Protein AF-A0A8S3GRB2-F1 (afdb_monomer)

Foldseek 3Di:
DDPVVVVVVVVVVVVVVVVVVVVVVVVVVVVVVVVVVVVVVVVVVVLVVVLVVLLVVLLVVVVVLCVVQVLECQNDPVSLVVNQVSLLVSQVSHDQVSNVVVVVSCVVSVQQDDPPPDHHRDPVVRDHDPHDPPPD

Solvent-accessible surface area (backbone atoms only — not comparable to full-atom values): 7772 Å² total; per-residue (Å²): 135,56,78,63,58,59,50,51,56,52,47,51,56,49,51,50,54,51,51,56,50,49,53,54,50,52,49,49,54,50,52,51,51,51,52,52,53,51,53,52,51,51,52,51,53,52,52,52,50,51,42,52,52,50,50,54,51,49,52,52,55,50,50,53,47,21,67,77,39,82,62,32,54,49,80,39,75,66,51,31,50,53,51,42,53,51,51,55,53,50,50,74,72,40,56,36,74,61,41,50,53,52,54,50,51,39,43,76,59,53,36,58,42,68,85,86,81,52,73,44,61,78,57,85,88,54,80,85,63,82,74,76,76,89,88,116

Mean predicted aligned error: 8.42 Å

Secondary structure (DSSP, 8-state):
--HHHHHHHHHHHHHHHHHHHHHHHHHHHHHHHHHHHHHHHHHHHHHHHHHHHHHHHHHHHHHHHHHHTTT-TTSSHHHHHHHHHHHHHHHTTS-HHHHHHHHHHHHHTTTT--TTTS-----TT----S---TT-

Structure (mmCIF, N/CA/C/O backbone):
data_AF-A0A8S3GRB2-F1
#
_entry.id   AF-A0A8S3GRB2-F1
#
loop_
_atom_site.group_PDB
_atom_site.id
_atom_site.type_symbol
_atom_site.label_atom_id
_atom_site.label_alt_id
_atom_site.label_comp_id
_atom_site.label_asym_id
_atom_site.label_entity_id
_atom_site.label_seq_id
_atom_site.pdbx_PDB_ins_code
_atom_site.Cartn_x
_atom_site.Cartn_y
_atom_site.Cartn_z
_atom_site.occupancy
_atom_site.B_iso_or_equiv
_atom_site.auth_seq_id
_atom_site.auth_comp_id
_atom_site.auth_asym_id
_atom_site.auth_atom_id
_atom_site.pdbx_PDB_model_num
ATOM 1 N N . MET A 1 1 ? -27.401 -12.863 69.757 1.00 61.06 1 MET A N 1
ATOM 2 C CA . MET A 1 1 ? -27.635 -12.413 68.371 1.00 61.06 1 MET A CA 1
ATOM 3 C C . MET A 1 1 ? -29.130 -12.224 68.183 1.00 61.06 1 MET A C 1
ATOM 5 O O . MET A 1 1 ? -29.868 -13.203 68.280 1.00 61.06 1 MET A O 1
ATOM 9 N N . THR A 1 2 ? -29.587 -10.983 68.033 1.00 85.62 2 THR A N 1
ATOM 10 C CA . THR A 1 2 ? -31.008 -10.664 67.818 1.00 85.62 2 THR A CA 1
ATOM 11 C C . THR A 1 2 ? -31.407 -10.933 66.363 1.00 85.62 2 THR A C 1
ATOM 13 O O . THR A 1 2 ? -30.565 -11.007 65.469 1.00 85.62 2 THR A O 1
ATOM 16 N N . ARG A 1 3 ? -32.708 -11.130 66.110 1.00 84.75 3 ARG A N 1
ATOM 17 C CA . ARG A 1 3 ? -33.244 -11.376 64.757 1.00 84.75 3 ARG A CA 1
ATOM 18 C C . ARG A 1 3 ? -32.931 -10.225 63.791 1.00 84.75 3 ARG A C 1
ATOM 20 O O . ARG A 1 3 ? -32.752 -10.486 62.608 1.00 84.75 3 ARG A O 1
ATOM 27 N N . GLU A 1 4 ? -32.841 -9.001 64.306 1.00 85.94 4 GLU A N 1
ATOM 28 C CA . GLU A 1 4 ? -32.447 -7.800 63.560 1.00 85.94 4 GLU A CA 1
ATOM 29 C C . GLU A 1 4 ? -30.993 -7.855 63.086 1.00 85.94 4 GLU A C 1
ATOM 31 O O . GLU A 1 4 ? -30.768 -7.728 61.889 1.00 85.94 4 GLU A O 1
ATOM 36 N N . GLN A 1 5 ? -30.035 -8.173 63.967 1.00 85.44 5 GLN A N 1
ATOM 37 C CA . GLN A 1 5 ? -28.614 -8.295 63.596 1.00 85.44 5 GLN A CA 1
ATOM 38 C C . GLN A 1 5 ? -28.403 -9.290 62.447 1.00 85.44 5 GLN A C 1
ATOM 40 O O . GLN A 1 5 ? -27.711 -9.007 61.480 1.00 85.44 5 GLN A O 1
ATOM 45 N N . ARG A 1 6 ? -29.089 -10.439 62.489 1.00 86.12 6 ARG A N 1
ATOM 46 C CA . ARG A 1 6 ? -28.988 -11.448 61.422 1.00 86.12 6 ARG A CA 1
ATOM 47 C C . ARG A 1 6 ? -29.554 -10.963 60.080 1.00 86.12 6 ARG A C 1
ATOM 49 O O . ARG A 1 6 ? -29.124 -11.448 59.039 1.00 86.12 6 ARG A O 1
ATOM 56 N N . LEU A 1 7 ? -30.559 -10.085 60.089 1.00 88.56 7 LEU A N 1
ATOM 57 C CA . LEU A 1 7 ? -31.132 -9.511 58.864 1.00 88.56 7 LEU A CA 1
ATOM 58 C C . LEU A 1 7 ? -30.217 -8.437 58.271 1.00 88.56 7 LEU A C 1
ATOM 60 O O . LEU A 1 7 ? -30.106 -8.347 57.050 1.00 88.56 7 LEU A O 1
ATOM 64 N N . GLU A 1 8 ? -29.562 -7.666 59.132 1.00 90.62 8 GLU A N 1
ATOM 65 C CA . GLU A 1 8 ? -28.575 -6.655 58.761 1.00 90.62 8 GLU A CA 1
ATOM 66 C C . GLU A 1 8 ? -27.356 -7.306 58.088 1.00 90.62 8 GLU A C 1
ATOM 68 O O . GLU A 1 8 ? -27.092 -7.019 56.920 1.00 90.62 8 GLU A O 1
ATOM 73 N N . ASP A 1 9 ? -26.759 -8.323 58.722 1.00 90.94 9 ASP A N 1
ATOM 74 C CA . ASP A 1 9 ? -25.643 -9.107 58.164 1.00 90.94 9 ASP A CA 1
ATOM 75 C C . ASP A 1 9 ? -25.979 -9.721 56.786 1.00 90.94 9 ASP A C 1
ATOM 77 O O . ASP A 1 9 ? -25.146 -9.801 55.874 1.00 90.94 9 ASP A O 1
ATOM 81 N N . LEU A 1 10 ? -27.226 -10.183 56.610 1.00 91.25 10 LEU A N 1
ATOM 82 C CA . LEU A 1 10 ? -27.700 -10.778 55.356 1.00 91.25 10 LEU A CA 1
ATOM 83 C C . LEU A 1 10 ? -27.845 -9.738 54.241 1.00 91.25 10 LEU A C 1
ATOM 85 O O . LEU A 1 10 ? -27.561 -10.047 53.078 1.00 91.25 10 LEU A O 1
ATOM 89 N N . ASN A 1 11 ? -28.300 -8.531 54.582 1.00 93.50 11 ASN A N 1
ATOM 90 C CA . ASN A 1 11 ? -28.425 -7.425 53.641 1.00 93.50 11 ASN A CA 1
ATOM 91 C C . ASN A 1 11 ? -27.051 -6.896 53.230 1.00 93.50 11 ASN A C 1
ATOM 93 O O . ASN A 1 11 ? -26.825 -6.725 52.032 1.00 93.50 11 ASN A O 1
ATOM 97 N N . GLU A 1 12 ? -26.123 -6.740 54.173 1.00 92.31 12 GLU A N 1
ATOM 98 C CA . GLU A 1 12 ? -24.732 -6.368 53.887 1.00 92.31 12 GLU A CA 1
ATOM 99 C C . GLU A 1 12 ? -24.061 -7.399 52.974 1.00 92.31 12 GLU A C 1
ATOM 101 O O . GLU A 1 12 ? -23.543 -7.056 51.913 1.00 92.31 12 GLU A O 1
ATOM 106 N N . SER A 1 13 ? -24.189 -8.691 53.291 1.00 92.62 13 SER A N 1
ATOM 107 C CA . SER A 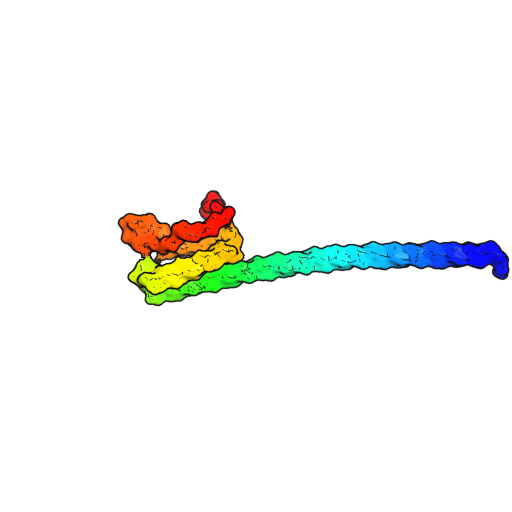1 13 ? -23.657 -9.777 52.452 1.00 92.62 13 SER A CA 1
ATOM 108 C C . SER A 1 13 ? -24.277 -9.817 51.050 1.00 92.62 13 SER A C 1
ATOM 110 O O . SER A 1 13 ? -23.675 -10.309 50.090 1.00 92.62 13 SER A O 1
ATOM 112 N N . ARG A 1 14 ? -25.534 -9.386 50.9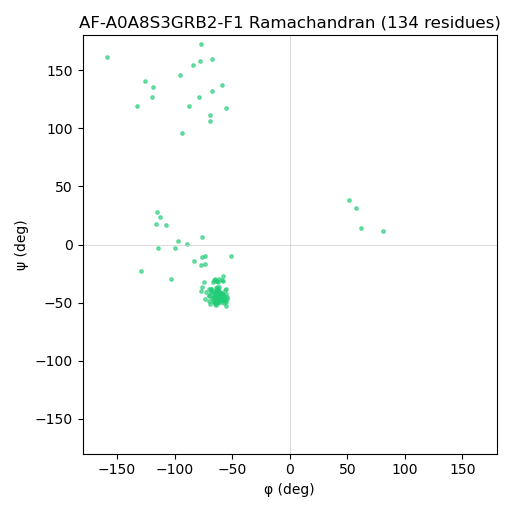01 1.00 92.12 14 ARG A N 1
ATOM 113 C CA . ARG A 1 14 ? -26.199 -9.300 49.595 1.00 92.12 14 ARG A CA 1
ATOM 114 C C . ARG A 1 14 ? -25.721 -8.080 48.816 1.00 92.12 14 ARG A C 1
ATOM 116 O O . ARG A 1 14 ? -25.512 -8.206 47.613 1.00 92.12 14 ARG A O 1
ATOM 123 N N . HIS A 1 15 ? -25.540 -6.951 49.492 1.00 93.75 15 HIS A N 1
ATOM 124 C CA . HIS A 1 15 ? -24.999 -5.736 48.903 1.00 93.75 15 HIS A CA 1
ATOM 125 C C . HIS A 1 15 ? -23.573 -5.969 48.401 1.00 93.75 15 HIS A C 1
ATOM 127 O O . HIS A 1 15 ? -23.304 -5.734 47.229 1.00 93.75 15 HIS A O 1
ATOM 133 N N . GLN A 1 16 ? -22.706 -6.550 49.235 1.00 93.31 16 GLN A N 1
ATOM 134 C CA . GLN A 1 16 ? -21.321 -6.847 48.869 1.00 93.31 16 GLN A CA 1
ATOM 135 C C . GLN A 1 16 ? -21.238 -7.720 47.612 1.00 93.31 16 GLN A C 1
ATOM 137 O O . GLN A 1 16 ? -20.573 -7.363 46.651 1.00 93.31 16 GLN A O 1
ATOM 142 N N . ARG A 1 17 ? -22.013 -8.811 47.548 1.00 91.75 17 ARG A N 1
ATOM 143 C CA . ARG A 1 17 ? -22.036 -9.691 46.365 1.00 91.75 17 ARG A CA 1
ATOM 144 C C . ARG A 1 17 ? -22.515 -8.997 45.091 1.00 91.75 17 ARG A C 1
ATOM 146 O O . ARG A 1 17 ? -22.120 -9.401 44.000 1.00 91.75 17 ARG A O 1
ATOM 153 N N . LEU A 1 18 ? -23.420 -8.025 45.206 1.00 94.81 18 LEU A N 1
ATOM 154 C CA . LEU A 1 18 ? -23.895 -7.260 44.054 1.00 94.81 18 LEU A CA 1
ATOM 155 C C . LEU A 1 18 ? -22.826 -6.289 43.559 1.00 94.81 18 LEU A C 1
ATOM 157 O O . LEU A 1 18 ? -22.655 -6.178 42.347 1.00 94.81 18 LEU A O 1
ATOM 161 N N . GLU A 1 19 ? -22.111 -5.636 44.471 1.00 93.69 19 GLU A N 1
ATOM 162 C CA . GLU A 1 19 ? -20.990 -4.755 44.140 1.00 93.69 19 GLU A CA 1
ATOM 163 C C . GLU A 1 19 ? -19.839 -5.552 43.515 1.00 93.69 19 GLU A C 1
ATOM 165 O O . GLU A 1 19 ? -19.466 -5.262 42.383 1.00 93.69 19 GLU A O 1
ATOM 170 N N . ASP A 1 20 ? -19.409 -6.660 44.128 1.00 94.88 20 ASP A N 1
ATOM 171 C CA . ASP A 1 20 ? -18.370 -7.540 43.568 1.00 94.88 20 ASP A CA 1
ATOM 172 C C . ASP A 1 20 ? -18.749 -8.045 42.159 1.00 94.88 20 ASP A C 1
ATOM 174 O O . ASP A 1 20 ? -17.920 -8.150 41.249 1.00 94.88 20 ASP A O 1
ATOM 178 N N . PHE A 1 21 ? -20.033 -8.365 41.945 1.00 94.81 21 PHE A N 1
ATOM 179 C CA . PHE A 1 21 ? -20.532 -8.784 40.635 1.00 94.81 21 PHE A CA 1
ATOM 180 C C . PHE A 1 21 ? -20.511 -7.642 39.613 1.00 94.81 21 PHE A C 1
ATOM 182 O O . PHE A 1 21 ? -20.186 -7.880 38.445 1.00 94.81 21 PHE A O 1
ATOM 189 N N . ARG A 1 22 ? -20.869 -6.419 40.024 1.00 94.94 22 ARG A N 1
ATOM 190 C CA . ARG A 1 22 ? -20.812 -5.220 39.175 1.00 94.94 22 ARG A CA 1
ATOM 191 C C . ARG A 1 22 ? -19.375 -4.895 38.799 1.00 94.94 22 ARG A C 1
ATOM 193 O O . ARG A 1 22 ? -19.091 -4.822 37.608 1.00 94.94 22 ARG A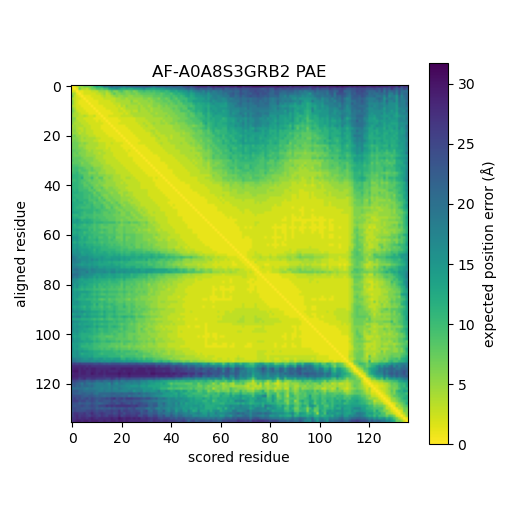 O 1
ATOM 200 N N . GLU A 1 23 ? -18.477 -4.826 39.774 1.00 94.62 23 GLU A N 1
ATOM 201 C CA . GLU A 1 23 ? -17.051 -4.573 39.560 1.00 94.62 23 GLU A CA 1
ATOM 202 C C . GLU A 1 23 ? -16.437 -5.624 38.629 1.00 94.62 23 GLU A C 1
ATOM 204 O O . GLU A 1 23 ? -15.807 -5.280 37.630 1.00 94.62 23 GLU A O 1
ATOM 209 N N . SER A 1 24 ? -16.708 -6.916 38.861 1.00 95.44 24 SER A N 1
ATOM 210 C CA . SER A 1 24 ? -16.217 -7.984 37.980 1.00 95.44 24 SER A CA 1
ATOM 211 C C . SER A 1 24 ? -16.748 -7.854 36.548 1.00 95.44 24 SER A C 1
ATOM 213 O O . SER A 1 24 ? -16.038 -8.157 35.587 1.00 95.44 24 SER A O 1
ATOM 215 N N . ARG A 1 25 ? -18.001 -7.414 36.373 1.00 95.44 25 ARG A N 1
ATOM 216 C CA . ARG A 1 25 ? -18.595 -7.189 35.045 1.00 95.44 25 ARG A CA 1
ATOM 217 C C . ARG A 1 25 ? -17.971 -5.988 34.348 1.00 95.44 25 ARG A C 1
ATOM 219 O O . ARG A 1 25 ? -17.656 -6.093 33.165 1.00 95.44 25 ARG A O 1
ATOM 226 N N . GLU A 1 26 ? -17.784 -4.883 35.056 1.00 95.12 26 GLU A N 1
ATOM 227 C CA . GLU A 1 26 ? -17.147 -3.676 34.527 1.00 95.12 26 GLU A CA 1
ATOM 228 C C . GLU A 1 26 ? -15.695 -3.940 34.140 1.00 95.12 26 GLU A C 1
ATOM 230 O O . GLU A 1 26 ? -15.271 -3.578 33.039 1.00 95.12 26 GLU A O 1
ATOM 235 N N . GLN A 1 27 ? -14.964 -4.662 34.989 1.00 95.00 27 GLN A N 1
ATOM 236 C CA . GLN A 1 27 ? -13.591 -5.055 34.718 1.00 95.00 27 GLN A CA 1
ATOM 237 C C . GLN A 1 27 ? -13.496 -5.919 33.457 1.00 95.00 27 GLN A C 1
ATOM 239 O O . GLN A 1 27 ? -12.712 -5.601 32.566 1.00 95.00 27 GLN A O 1
ATOM 244 N N . ARG A 1 28 ? -14.348 -6.945 33.312 1.00 94.75 28 ARG A N 1
ATOM 245 C CA . ARG A 1 28 ? -14.375 -7.766 32.087 1.00 94.75 28 ARG A CA 1
ATOM 246 C C . ARG A 1 28 ? -14.684 -6.942 30.844 1.00 94.75 28 ARG A C 1
ATOM 248 O O . ARG A 1 28 ? -14.043 -7.130 29.819 1.00 94.75 28 ARG A O 1
ATOM 255 N N . GLN A 1 29 ? -15.629 -6.006 30.922 1.00 95.62 29 GLN A N 1
ATOM 256 C CA . GLN A 1 29 ? -15.944 -5.138 29.783 1.00 95.62 29 GLN A CA 1
ATOM 257 C C . GLN A 1 29 ? -14.771 -4.232 29.403 1.00 95.62 29 GLN A C 1
ATOM 259 O O . GLN A 1 29 ? -14.559 -3.959 28.219 1.00 95.62 29 GLN A O 1
ATOM 264 N N . LEU A 1 30 ? -14.021 -3.738 30.389 1.00 95.94 30 LEU A N 1
ATOM 265 C CA . LEU A 1 30 ? -12.828 -2.940 30.141 1.00 95.94 30 LEU A CA 1
ATOM 266 C C . LEU A 1 30 ? -11.726 -3.790 29.502 1.00 95.94 30 LEU A C 1
ATOM 268 O O . LEU A 1 30 ? -11.146 -3.370 28.503 1.00 95.94 30 LEU A O 1
ATOM 272 N N . GLU A 1 31 ? -11.483 -4.985 30.038 1.00 95.62 31 GLU A N 1
ATOM 273 C CA . GLU A 1 31 ? -10.518 -5.955 29.510 1.00 95.62 31 GLU A CA 1
ATOM 274 C C . GLU A 1 31 ? -10.858 -6.375 28.073 1.00 95.62 31 GLU A C 1
ATOM 276 O O . GLU A 1 31 ? -9.989 -6.381 27.205 1.00 95.62 31 GLU A O 1
ATOM 281 N N . GLU A 1 32 ? -12.130 -6.637 27.767 1.00 95.88 32 GLU A N 1
ATOM 282 C CA . GLU A 1 32 ? -12.575 -6.950 26.406 1.00 95.88 32 GLU A CA 1
ATOM 283 C C . GLU A 1 32 ? -12.345 -5.773 25.448 1.00 95.88 32 GLU A C 1
ATOM 285 O O . GLU A 1 32 ? -11.855 -5.957 24.331 1.00 95.88 32 GLU A O 1
ATOM 290 N N . LYS A 1 33 ? -12.656 -4.542 25.871 1.00 95.75 33 LYS A N 1
ATOM 291 C CA . LYS A 1 33 ? -12.439 -3.339 25.051 1.00 95.75 33 LYS A CA 1
ATOM 292 C C . LYS A 1 33 ? -10.957 -3.095 24.778 1.00 95.75 33 LYS A C 1
ATOM 294 O O . LYS A 1 33 ? -10.597 -2.773 23.644 1.00 95.75 33 LYS A O 1
ATOM 299 N N . THR A 1 34 ? -10.101 -3.233 25.787 1.00 95.94 34 THR A N 1
ATOM 300 C CA . THR A 1 34 ? -8.654 -3.038 25.627 1.00 95.94 34 THR A CA 1
ATOM 301 C C . THR A 1 34 ? -8.040 -4.141 24.771 1.00 95.94 34 THR A C 1
ATOM 303 O O . THR A 1 34 ? -7.267 -3.830 23.863 1.00 95.94 34 THR A O 1
ATOM 306 N N . ALA A 1 35 ? -8.442 -5.399 24.973 1.00 95.56 35 ALA A N 1
ATOM 307 C CA . ALA A 1 35 ? -8.018 -6.522 24.145 1.00 95.56 35 ALA A CA 1
ATOM 308 C C . ALA A 1 35 ? -8.429 -6.332 22.678 1.00 95.56 35 ALA A C 1
ATOM 310 O O . ALA A 1 35 ? -7.596 -6.469 21.783 1.00 95.56 35 ALA A O 1
ATOM 311 N N . ASN A 1 36 ? -9.679 -5.935 22.416 1.00 96.06 36 ASN A N 1
ATOM 312 C CA . ASN A 1 36 ? -10.162 -5.680 21.058 1.00 96.06 36 ASN A CA 1
ATOM 313 C C . ASN A 1 36 ? -9.391 -4.548 20.375 1.00 96.06 36 ASN A C 1
ATOM 315 O O . ASN A 1 36 ? -8.956 -4.709 19.235 1.00 96.06 36 ASN A O 1
ATOM 319 N N . ARG A 1 37 ? -9.151 -3.437 21.082 1.00 95.12 37 ARG A N 1
ATOM 320 C CA . ARG A 1 37 ? -8.381 -2.307 20.545 1.00 95.12 37 ARG A CA 1
ATOM 321 C C . ARG A 1 37 ? -6.932 -2.690 20.248 1.00 95.12 37 ARG A C 1
ATOM 323 O O . ARG A 1 37 ? -6.395 -2.299 19.216 1.00 95.12 37 ARG A O 1
ATOM 330 N N . SER A 1 38 ? -6.310 -3.466 21.135 1.00 95.25 38 SER A N 1
ATOM 331 C CA . SER A 1 38 ? -4.951 -3.978 20.939 1.00 95.25 38 SER A CA 1
ATOM 332 C C . 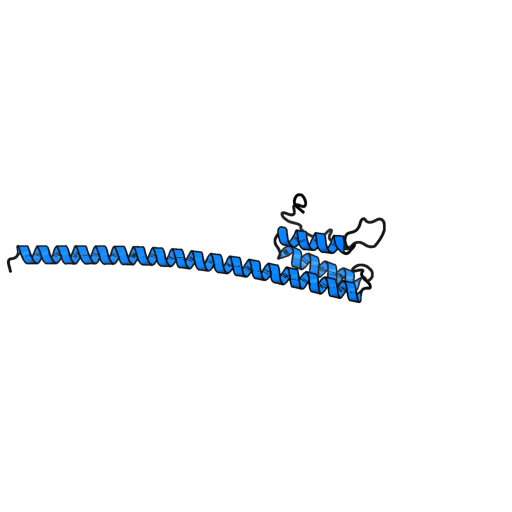SER A 1 38 ? -4.877 -4.902 19.721 1.00 95.25 38 SER A C 1
ATOM 334 O O . SER A 1 38 ? -4.017 -4.725 18.862 1.00 95.25 38 SER A O 1
ATOM 336 N N . ASN A 1 39 ? -5.830 -5.829 19.587 1.00 95.75 39 ASN A N 1
ATOM 337 C CA . ASN A 1 39 ? -5.909 -6.742 18.4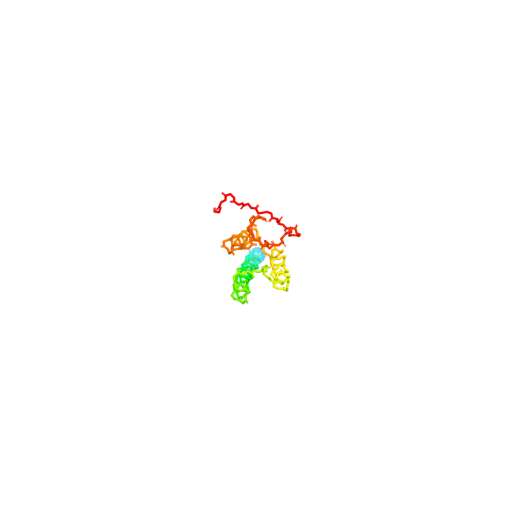48 1.00 95.75 39 ASN A CA 1
ATOM 338 C C . ASN A 1 39 ? -6.107 -5.998 17.122 1.00 95.75 39 ASN A C 1
ATOM 340 O O . ASN A 1 39 ? -5.483 -6.343 16.119 1.00 95.75 39 ASN A O 1
ATOM 344 N N . GLU A 1 40 ? -6.965 -4.977 17.098 1.00 95.69 40 GLU A N 1
ATOM 345 C CA . GLU A 1 40 ? -7.176 -4.147 15.911 1.00 95.69 40 GLU A CA 1
ATOM 346 C C . GLU A 1 40 ? -5.903 -3.383 15.530 1.00 95.69 40 GLU A C 1
ATOM 348 O O . GLU A 1 40 ? -5.474 -3.444 14.377 1.00 95.69 40 GLU A O 1
ATOM 353 N N . PHE A 1 41 ? -5.247 -2.749 16.504 1.00 95.69 41 PHE A N 1
ATOM 354 C CA . PHE A 1 41 ? -3.982 -2.051 16.285 1.00 95.69 41 PHE A CA 1
ATOM 355 C C . PHE A 1 41 ? -2.888 -2.993 15.760 1.00 95.69 41 PHE A C 1
ATOM 357 O O . PHE A 1 41 ? -2.192 -2.668 14.801 1.00 95.69 41 PHE A O 1
ATOM 364 N N . GLN A 1 42 ? -2.766 -4.195 16.330 1.00 95.69 42 GLN A N 1
ATOM 365 C CA . GLN A 1 42 ? -1.810 -5.200 15.860 1.00 95.69 42 GLN A CA 1
ATOM 366 C C . GLN A 1 42 ? -2.093 -5.642 14.421 1.00 95.69 42 GLN A C 1
ATOM 368 O O . GLN A 1 42 ? -1.156 -5.798 13.639 1.00 95.69 42 GLN A O 1
ATOM 373 N N . ARG A 1 43 ? -3.368 -5.812 14.044 1.00 95.44 43 ARG A N 1
ATOM 374 C CA . ARG A 1 43 ? -3.753 -6.137 12.660 1.00 95.44 43 ARG A CA 1
ATOM 375 C C . ARG A 1 43 ? -3.407 -5.010 11.690 1.00 95.44 43 ARG A C 1
ATOM 377 O O . ARG A 1 43 ? -2.911 -5.293 10.600 1.00 95.44 43 ARG A O 1
ATOM 384 N N . GLN A 1 44 ? -3.646 -3.758 12.079 1.00 94.62 44 GLN A N 1
ATOM 385 C CA . GLN A 1 44 ? -3.287 -2.586 11.274 1.00 94.62 44 GLN A CA 1
ATOM 386 C C . GLN A 1 44 ? -1.770 -2.511 11.077 1.00 94.62 44 GLN A C 1
ATOM 388 O O . GLN A 1 44 ? -1.305 -2.489 9.942 1.00 94.62 44 GLN A O 1
ATOM 393 N N . LEU A 1 45 ? -0.998 -2.620 12.161 1.00 96.25 45 LEU A N 1
ATOM 394 C CA . LEU A 1 45 ? 0.464 -2.608 12.109 1.00 96.25 45 LEU A CA 1
ATOM 395 C C . LEU A 1 45 ? 1.033 -3.756 11.262 1.00 96.25 45 LEU A C 1
ATOM 397 O O . LEU A 1 45 ? 1.982 -3.556 10.507 1.00 96.25 45 LEU A O 1
ATOM 401 N N . ALA A 1 46 ? 0.466 -4.961 11.371 1.00 96.31 46 ALA A N 1
ATOM 402 C CA . ALA A 1 46 ? 0.867 -6.096 10.542 1.00 96.31 46 ALA A CA 1
ATOM 403 C C . ALA A 1 46 ? 0.565 -5.852 9.054 1.00 96.31 46 ALA A C 1
ATOM 405 O O . ALA A 1 46 ? 1.388 -6.174 8.200 1.00 96.31 46 ALA A O 1
ATOM 406 N N . THR A 1 47 ? -0.587 -5.250 8.750 1.00 95.06 47 THR A N 1
ATOM 407 C CA . THR A 1 47 ? -0.966 -4.887 7.376 1.00 95.06 47 THR A CA 1
ATOM 408 C C . THR A 1 47 ? -0.024 -3.833 6.799 1.00 95.06 47 THR A C 1
ATOM 410 O O . THR A 1 47 ? 0.410 -3.969 5.656 1.00 95.06 47 THR A O 1
ATOM 413 N N . ASP A 1 48 ? 0.333 -2.813 7.580 1.00 95.44 48 ASP A N 1
ATOM 414 C CA . ASP A 1 48 ? 1.260 -1.769 7.138 1.00 95.44 48 ASP A CA 1
ATOM 415 C C . ASP A 1 48 ? 2.663 -2.322 6.888 1.00 95.44 48 ASP A C 1
ATOM 417 O O . ASP A 1 48 ? 3.226 -2.084 5.821 1.00 95.44 48 ASP A O 1
ATOM 421 N N . ARG A 1 49 ? 3.186 -3.144 7.807 1.00 96.12 49 ARG A N 1
ATOM 422 C CA . ARG A 1 49 ? 4.482 -3.820 7.622 1.00 96.12 49 ARG A CA 1
ATOM 423 C C . ARG A 1 49 ? 4.503 -4.684 6.369 1.00 96.12 49 ARG A C 1
ATOM 425 O O . ARG A 1 49 ? 5.449 -4.606 5.596 1.00 96.12 49 ARG A O 1
ATOM 432 N N . TYR A 1 50 ? 3.442 -5.456 6.137 1.00 96.25 50 TYR A N 1
ATOM 433 C CA . TYR A 1 50 ? 3.320 -6.269 4.930 1.00 96.25 50 TYR A CA 1
ATOM 434 C C . TYR A 1 50 ? 3.386 -5.417 3.653 1.00 96.25 50 TYR A C 1
ATOM 436 O O . TYR A 1 50 ? 4.049 -5.791 2.686 1.00 96.25 50 TYR A O 1
ATOM 444 N N . ARG A 1 51 ? 2.729 -4.252 3.640 1.00 95.94 51 ARG A N 1
ATOM 445 C CA . ARG A 1 51 ? 2.763 -3.334 2.493 1.00 95.94 51 ARG A CA 1
ATOM 446 C C . ARG A 1 51 ? 4.139 -2.698 2.294 1.00 95.94 51 ARG A C 1
ATOM 448 O O . ARG A 1 51 ? 4.565 -2.561 1.150 1.00 95.94 51 ARG A O 1
ATOM 455 N N . ASP A 1 52 ? 4.837 -2.344 3.371 1.00 96.56 52 ASP A N 1
ATOM 456 C CA . ASP A 1 52 ? 6.217 -1.844 3.295 1.00 96.56 52 ASP A CA 1
ATOM 457 C C . ASP A 1 52 ? 7.172 -2.903 2.742 1.00 96.56 52 ASP A C 1
ATOM 459 O O . ASP A 1 52 ? 7.952 -2.627 1.829 1.00 96.56 52 ASP A O 1
ATOM 463 N N . GLU A 1 53 ? 7.071 -4.137 3.232 1.00 97.38 53 GLU A N 1
ATOM 464 C CA . GLU A 1 53 ? 7.857 -5.264 2.730 1.00 97.38 53 GLU A CA 1
ATOM 465 C C . GLU A 1 53 ? 7.575 -5.531 1.247 1.00 97.38 53 GLU A C 1
ATOM 467 O O . GLU A 1 53 ? 8.507 -5.732 0.465 1.00 97.38 53 GLU A O 1
ATOM 472 N N . LEU A 1 54 ? 6.303 -5.473 0.835 1.00 97.25 54 LEU A N 1
ATOM 473 C CA . LEU A 1 54 ? 5.909 -5.647 -0.560 1.00 97.25 54 LEU A CA 1
ATOM 474 C C . LEU A 1 54 ? 6.479 -4.541 -1.461 1.00 97.25 54 LEU A C 1
ATOM 476 O O . LEU A 1 54 ? 6.930 -4.834 -2.570 1.00 97.25 54 LEU A O 1
ATOM 480 N N . LEU A 1 55 ? 6.490 -3.289 -0.994 1.00 97.31 55 LEU A N 1
ATOM 481 C CA . LEU A 1 55 ? 7.094 -2.171 -1.717 1.00 97.31 55 LEU A CA 1
ATOM 482 C C . LEU A 1 55 ? 8.604 -2.376 -1.890 1.00 97.31 55 LEU A C 1
ATOM 484 O O . LEU A 1 55 ? 9.108 -2.285 -3.008 1.00 97.31 55 LEU A O 1
ATOM 488 N N . VAL A 1 56 ? 9.324 -2.702 -0.814 1.00 97.81 56 VAL A N 1
ATOM 489 C CA . VAL A 1 56 ? 10.775 -2.948 -0.869 1.00 97.81 56 VAL A CA 1
ATOM 490 C C . VAL A 1 56 ? 11.097 -4.116 -1.803 1.00 97.81 56 VAL A C 1
ATOM 492 O O . VAL A 1 56 ? 12.003 -4.012 -2.633 1.00 97.81 56 VAL A O 1
ATOM 495 N N . ALA A 1 57 ? 10.335 -5.209 -1.714 1.00 97.94 57 ALA A N 1
ATOM 496 C CA . ALA A 1 57 ? 10.488 -6.359 -2.598 1.00 97.94 57 ALA A CA 1
ATOM 497 C C . ALA A 1 57 ? 10.256 -5.982 -4.068 1.00 97.94 57 ALA A C 1
ATOM 499 O O . ALA A 1 57 ? 11.041 -6.368 -4.931 1.00 97.94 57 ALA A O 1
ATOM 500 N N . TYR A 1 58 ? 9.228 -5.178 -4.354 1.00 97.56 58 TYR A N 1
ATOM 501 C CA . TYR A 1 58 ? 8.965 -4.686 -5.702 1.00 97.56 58 TYR A CA 1
ATOM 502 C C . TYR A 1 58 ? 10.122 -3.843 -6.249 1.00 97.56 58 TYR A C 1
ATOM 504 O O . TYR A 1 58 ? 10.564 -4.081 -7.373 1.00 97.56 58 TYR A O 1
ATOM 512 N N . ILE A 1 59 ? 10.630 -2.881 -5.470 1.00 97.69 59 ILE A N 1
ATOM 513 C CA . ILE A 1 59 ? 11.744 -2.022 -5.899 1.00 97.69 59 ILE A CA 1
ATOM 514 C C . ILE A 1 59 ? 12.983 -2.868 -6.191 1.00 97.69 59 ILE A C 1
ATOM 516 O O . ILE A 1 59 ? 13.613 -2.688 -7.232 1.00 97.69 59 ILE A O 1
ATOM 520 N N . LYS A 1 60 ? 13.292 -3.842 -5.328 1.00 98.06 60 LYS A N 1
ATOM 521 C CA . LYS A 1 60 ? 14.403 -4.776 -5.540 1.00 98.06 60 LYS A CA 1
ATOM 522 C C . LYS A 1 60 ? 14.227 -5.592 -6.823 1.00 98.06 60 LYS A C 1
ATOM 524 O O . LYS A 1 60 ? 15.153 -5.667 -7.624 1.00 98.06 60 LYS A O 1
ATOM 529 N N . ASP A 1 61 ? 13.043 -6.160 -7.034 1.00 96.88 61 ASP A N 1
ATOM 530 C CA . ASP A 1 61 ? 12.735 -6.940 -8.234 1.00 96.88 61 ASP A CA 1
ATOM 531 C C . ASP A 1 61 ? 12.883 -6.100 -9.511 1.00 96.88 61 ASP A C 1
ATOM 533 O O . ASP A 1 61 ? 13.459 -6.565 -10.495 1.00 96.88 61 ASP A O 1
ATOM 537 N N . MET A 1 62 ? 12.376 -4.863 -9.510 1.00 96.94 62 MET A N 1
ATOM 538 C CA . MET A 1 62 ? 12.496 -3.968 -10.663 1.00 96.94 62 MET A CA 1
ATOM 539 C C . MET A 1 62 ? 13.938 -3.516 -10.894 1.00 96.94 62 MET A C 1
ATOM 541 O O . MET A 1 62 ? 14.355 -3.446 -12.046 1.00 96.94 62 MET A O 1
ATOM 545 N N . ALA A 1 63 ? 14.708 -3.255 -9.834 1.00 95.69 63 ALA A N 1
ATOM 546 C CA . ALA A 1 63 ? 16.129 -2.933 -9.945 1.00 95.69 63 ALA A CA 1
ATOM 547 C C . ALA A 1 63 ? 16.905 -4.081 -10.606 1.00 95.69 63 ALA A C 1
ATOM 549 O O . ALA A 1 63 ? 17.622 -3.857 -11.576 1.00 95.69 63 ALA A O 1
ATOM 550 N N . THR A 1 64 ? 16.672 -5.326 -10.179 1.00 96.75 64 THR A N 1
ATOM 551 C CA . THR A 1 64 ? 17.274 -6.505 -10.819 1.00 96.75 64 THR A CA 1
ATOM 552 C C . THR A 1 64 ? 16.837 -6.662 -12.279 1.00 96.75 64 THR A C 1
ATOM 554 O O . THR A 1 64 ? 17.649 -7.015 -13.133 1.00 96.75 64 THR A O 1
ATOM 557 N N . LEU A 1 65 ? 15.567 -6.395 -12.607 1.00 95.44 65 LEU A N 1
ATOM 558 C CA . LEU A 1 65 ? 15.110 -6.424 -14.002 1.00 95.44 65 LEU A CA 1
ATOM 559 C C . LEU A 1 65 ? 15.792 -5.349 -14.855 1.00 95.44 65 LEU A C 1
ATOM 561 O O . LEU A 1 65 ? 16.173 -5.641 -15.987 1.00 95.44 65 LEU A O 1
ATOM 565 N N . LEU A 1 66 ? 15.966 -4.139 -14.319 1.00 94.38 66 LEU A N 1
ATOM 566 C CA . LEU A 1 66 ? 16.678 -3.047 -14.982 1.00 94.38 66 LEU A CA 1
ATOM 567 C C . LEU A 1 66 ? 18.146 -3.406 -15.222 1.00 94.38 66 LEU A C 1
ATOM 569 O O . LEU A 1 66 ? 18.614 -3.281 -16.350 1.00 94.38 66 LEU A O 1
ATOM 573 N N . GLU A 1 67 ? 18.850 -3.904 -14.205 1.00 95.06 67 GLU A N 1
ATOM 574 C CA . GLU A 1 67 ? 20.249 -4.343 -14.311 1.00 95.06 67 GLU A CA 1
ATOM 575 C C . GLU A 1 67 ? 20.427 -5.406 -15.403 1.00 95.06 67 GLU A C 1
ATOM 577 O O . GLU A 1 67 ? 21.310 -5.290 -16.251 1.00 95.06 67 GLU A O 1
ATOM 582 N N . ASN A 1 68 ? 19.535 -6.398 -15.442 1.00 94.69 68 ASN A N 1
ATOM 583 C CA . ASN A 1 68 ? 19.583 -7.477 -16.431 1.00 94.69 68 ASN A CA 1
ATOM 584 C C . ASN A 1 68 ? 19.152 -7.044 -17.842 1.00 94.69 68 ASN A C 1
ATOM 586 O O . ASN A 1 68 ? 19.423 -7.757 -18.807 1.00 94.69 68 ASN A O 1
ATOM 590 N N . SER A 1 69 ? 18.477 -5.899 -17.969 1.00 90.81 69 SER A N 1
ATOM 591 C CA . SER A 1 69 ? 17.904 -5.406 -19.230 1.00 90.81 69 SER A CA 1
ATOM 592 C C . SER A 1 69 ? 18.565 -4.107 -19.702 1.00 90.81 69 SER A C 1
ATOM 594 O O . SER A 1 69 ? 17.933 -3.298 -20.379 1.00 90.81 69 SER A O 1
ATOM 596 N N . ASN A 1 70 ? 19.834 -3.883 -19.335 1.00 89.69 70 ASN A N 1
ATOM 597 C CA . ASN A 1 70 ? 20.618 -2.694 -19.698 1.00 89.69 70 ASN A CA 1
ATOM 598 C C . ASN A 1 70 ? 19.902 -1.364 -19.382 1.00 89.69 70 ASN A C 1
ATOM 600 O O . ASN A 1 70 ? 19.967 -0.411 -20.156 1.00 89.69 70 ASN A O 1
ATOM 604 N N . GLY A 1 71 ? 19.192 -1.306 -18.254 1.00 89.12 71 GLY A N 1
ATOM 605 C CA . GLY A 1 71 ? 18.488 -0.110 -17.791 1.00 89.12 71 GLY A CA 1
ATOM 606 C C . GLY A 1 71 ? 17.125 0.137 -18.441 1.00 89.12 71 GLY A C 1
ATOM 607 O O . GLY A 1 71 ? 16.562 1.212 -18.260 1.00 89.12 71 GLY A O 1
ATOM 608 N N . SER A 1 72 ? 16.557 -0.823 -19.179 1.00 91.25 72 SER A N 1
ATOM 609 C CA . SER A 1 72 ? 15.238 -0.663 -19.802 1.00 91.25 72 SER A CA 1
ATOM 610 C C . SER A 1 72 ? 14.331 -1.866 -19.561 1.00 91.25 72 SER A C 1
ATOM 612 O O . SER A 1 72 ? 14.599 -2.976 -20.014 1.00 91.25 72 SER A O 1
ATOM 614 N N . LEU A 1 73 ? 13.193 -1.631 -18.908 1.00 91.50 73 LEU A N 1
ATOM 615 C CA . LEU A 1 73 ? 12.130 -2.623 -18.730 1.00 91.50 73 LEU A CA 1
ATOM 616 C C . LEU A 1 73 ? 11.344 -2.875 -20.022 1.00 91.50 73 LEU A C 1
ATOM 618 O O . LEU A 1 73 ? 10.529 -3.790 -20.072 1.00 91.50 73 LEU A O 1
ATOM 622 N N . THR A 1 74 ? 11.560 -2.067 -21.057 1.00 88.25 74 THR A N 1
ATOM 623 C CA . THR A 1 74 ? 10.794 -2.077 -22.308 1.00 88.25 74 THR A CA 1
ATOM 624 C C . THR A 1 74 ? 11.620 -2.491 -23.524 1.00 88.25 74 THR A C 1
ATOM 626 O O . THR A 1 74 ? 11.063 -2.626 -24.613 1.00 88.25 74 THR A O 1
ATOM 629 N N . ALA A 1 75 ? 12.924 -2.732 -23.351 1.00 84.81 75 ALA A N 1
ATOM 630 C CA . ALA A 1 75 ? 13.815 -3.186 -24.418 1.00 84.81 75 ALA A CA 1
ATOM 631 C C . ALA A 1 75 ? 13.454 -4.586 -24.946 1.00 84.81 75 ALA A C 1
ATOM 633 O O . ALA A 1 75 ? 13.671 -4.883 -26.120 1.00 84.81 75 ALA A O 1
ATOM 634 N N . ASP A 1 76 ? 12.880 -5.434 -24.091 1.00 88.75 76 ASP A N 1
ATOM 635 C CA . ASP A 1 76 ? 12.435 -6.788 -24.410 1.00 88.75 76 ASP A CA 1
ATOM 636 C C . ASP A 1 76 ? 10.957 -6.976 -24.033 1.00 88.75 76 ASP A C 1
ATOM 638 O O . ASP A 1 76 ? 10.484 -6.517 -22.992 1.00 88.75 76 ASP A O 1
ATOM 642 N N . LYS A 1 77 ? 10.220 -7.701 -24.881 1.00 88.19 77 LYS A N 1
ATOM 643 C CA . LYS A 1 77 ? 8.799 -8.004 -24.683 1.00 88.19 77 LYS A CA 1
ATOM 644 C C . LYS A 1 77 ? 8.554 -8.840 -23.424 1.00 88.19 77 LYS A C 1
ATOM 646 O O . LYS A 1 77 ? 7.521 -8.651 -22.775 1.00 88.19 77 LYS A O 1
ATOM 651 N N . VAL A 1 78 ? 9.445 -9.776 -23.091 1.00 91.31 78 VAL A N 1
ATOM 652 C CA . VAL A 1 78 ? 9.290 -10.640 -21.911 1.00 91.31 78 VAL A CA 1
ATOM 653 C C . VAL A 1 78 ? 9.468 -9.815 -20.638 1.00 91.31 78 VAL A C 1
ATOM 655 O O . VAL A 1 78 ? 8.556 -9.797 -19.810 1.00 91.31 78 VAL A O 1
ATOM 658 N N . THR A 1 79 ? 10.554 -9.052 -20.522 1.00 92.25 79 THR A N 1
ATOM 659 C CA . THR A 1 79 ? 10.816 -8.098 -19.441 1.00 92.25 79 THR A CA 1
ATOM 660 C C . THR A 1 79 ? 9.671 -7.104 -19.305 1.00 92.25 79 THR A C 1
ATOM 662 O O . THR A 1 79 ? 9.147 -6.955 -18.203 1.00 92.25 79 THR A O 1
ATOM 665 N N . ALA A 1 80 ? 9.191 -6.513 -20.403 1.00 90.38 80 ALA A N 1
ATOM 666 C CA . ALA A 1 80 ? 8.070 -5.572 -20.368 1.00 90.38 80 ALA A CA 1
ATOM 667 C C . ALA A 1 80 ? 6.797 -6.218 -19.812 1.00 90.38 80 ALA A C 1
ATOM 669 O O . ALA A 1 80 ? 6.093 -5.634 -18.987 1.00 90.38 80 ALA A O 1
ATOM 670 N N . THR A 1 81 ? 6.514 -7.457 -20.221 1.00 90.00 81 THR A N 1
ATOM 671 C CA . THR A 1 81 ? 5.348 -8.208 -19.742 1.00 90.00 81 THR A CA 1
ATOM 672 C C . THR A 1 81 ? 5.469 -8.528 -18.252 1.00 90.00 81 THR A C 1
ATOM 674 O O . THR A 1 81 ? 4.500 -8.354 -17.508 1.00 90.00 81 THR A O 1
ATOM 677 N N . VAL A 1 82 ? 6.648 -8.965 -17.799 1.00 93.50 82 VAL A N 1
ATOM 678 C CA . VAL A 1 82 ? 6.914 -9.300 -16.393 1.00 93.50 82 VAL A CA 1
ATOM 679 C C . VAL A 1 82 ? 6.857 -8.056 -15.512 1.00 93.50 82 VAL A C 1
ATOM 681 O O . VAL A 1 82 ? 6.157 -8.071 -14.496 1.00 93.50 82 VAL A O 1
ATOM 684 N N . ALA A 1 83 ? 7.535 -6.978 -15.911 1.00 94.38 83 ALA A N 1
ATOM 685 C CA . ALA A 1 83 ? 7.518 -5.694 -15.220 1.00 94.38 83 ALA A CA 1
ATOM 686 C C . ALA A 1 83 ? 6.078 -5.202 -15.062 1.00 94.38 83 ALA A C 1
ATOM 688 O O . ALA A 1 83 ? 5.603 -5.019 -13.943 1.00 94.38 83 ALA A O 1
ATOM 689 N N . ARG A 1 84 ? 5.324 -5.143 -16.166 1.00 92.06 84 ARG A N 1
ATOM 690 C CA . ARG A 1 84 ? 3.914 -4.741 -16.166 1.00 92.06 84 ARG A CA 1
ATOM 691 C C . ARG A 1 84 ? 3.057 -5.609 -15.248 1.00 92.06 84 ARG A C 1
ATOM 693 O O . ARG A 1 84 ? 2.277 -5.083 -14.458 1.00 92.06 84 ARG A O 1
ATOM 700 N N . ALA A 1 85 ? 3.177 -6.935 -15.326 1.00 91.19 85 ALA A N 1
ATOM 701 C CA . ALA A 1 85 ? 2.402 -7.841 -14.480 1.00 91.19 85 ALA A CA 1
ATOM 702 C C . ALA A 1 85 ? 2.702 -7.633 -12.986 1.00 91.19 85 ALA A C 1
ATOM 704 O O . ALA A 1 85 ? 1.771 -7.594 -12.173 1.00 91.19 85 ALA A O 1
ATOM 705 N N . LYS A 1 86 ? 3.980 -7.445 -12.629 1.00 94.06 86 LYS A N 1
ATOM 706 C CA . LYS A 1 86 ? 4.408 -7.166 -11.252 1.00 94.06 86 LYS A CA 1
ATOM 707 C C . LYS A 1 86 ? 3.878 -5.818 -10.772 1.00 94.06 86 LYS A C 1
ATOM 709 O O . LYS A 1 86 ? 3.226 -5.783 -9.730 1.00 94.06 86 LYS A O 1
ATOM 714 N N . THR A 1 87 ? 4.050 -4.749 -11.551 1.00 94.12 87 THR A N 1
ATOM 715 C CA . THR A 1 87 ? 3.547 -3.408 -11.211 1.00 94.12 87 THR A CA 1
ATOM 716 C C . THR A 1 87 ? 2.037 -3.433 -10.985 1.00 94.12 87 THR A C 1
ATOM 718 O O . THR A 1 87 ? 1.565 -3.031 -9.926 1.00 94.12 87 THR A O 1
ATOM 721 N N . LEU A 1 88 ? 1.260 -4.002 -11.913 1.00 90.62 88 LEU A N 1
ATOM 722 C CA . LEU A 1 88 ? -0.200 -4.077 -11.779 1.00 90.62 88 LEU A CA 1
ATOM 723 C C . LEU A 1 88 ? -0.663 -4.914 -10.581 1.00 90.62 88 LEU A C 1
ATOM 725 O O . LEU A 1 88 ? -1.736 -4.660 -10.031 1.00 90.62 88 LEU A O 1
ATOM 729 N N . THR A 1 89 ? 0.103 -5.934 -10.200 1.00 90.75 89 THR A N 1
ATOM 730 C CA . THR A 1 89 ? -0.224 -6.787 -9.051 1.00 90.75 89 THR A CA 1
ATOM 731 C C . THR A 1 89 ? 0.031 -6.054 -7.743 1.00 90.75 89 THR A C 1
ATOM 733 O O . THR A 1 89 ? -0.844 -6.040 -6.879 1.00 90.75 89 THR A O 1
ATOM 736 N N . VAL A 1 90 ? 1.186 -5.401 -7.625 1.00 93.19 90 VAL A N 1
ATOM 737 C CA . VAL A 1 90 ? 1.576 -4.651 -6.428 1.00 93.19 90 VAL A CA 1
ATOM 738 C C . VAL A 1 90 ? 0.671 -3.433 -6.228 1.00 93.19 90 VAL A C 1
ATOM 740 O O . VAL A 1 90 ? 0.188 -3.215 -5.119 1.00 93.19 90 VAL A O 1
ATOM 743 N N . PHE A 1 91 ? 0.300 -2.732 -7.305 1.00 91.25 91 PHE A N 1
ATOM 744 C CA . PHE A 1 91 ? -0.585 -1.560 -7.227 1.00 91.25 91 PHE A CA 1
ATOM 745 C C . PHE A 1 91 ? -1.947 -1.847 -6.601 1.00 91.25 91 PHE A C 1
ATOM 747 O O . PHE A 1 91 ? -2.543 -0.980 -5.969 1.00 91.25 91 PHE A O 1
ATOM 754 N N . ARG A 1 92 ? -2.461 -3.068 -6.781 1.00 88.62 92 ARG A N 1
ATOM 755 C CA . ARG A 1 92 ? -3.751 -3.479 -6.211 1.00 88.62 92 ARG A CA 1
ATOM 756 C C . ARG A 1 92 ? -3.679 -3.794 -4.718 1.00 88.62 92 ARG A C 1
ATOM 758 O O . ARG A 1 92 ? -4.728 -3.883 -4.089 1.00 88.62 92 ARG A O 1
ATOM 765 N N . GLN A 1 93 ? -2.484 -4.028 -4.183 1.00 90.75 93 GLN A N 1
ATOM 766 C CA . GLN A 1 93 ? -2.269 -4.464 -2.800 1.00 90.75 93 GLN A CA 1
ATOM 767 C C . GLN A 1 93 ? -1.797 -3.322 -1.895 1.00 90.75 93 GLN A C 1
ATOM 769 O O . GLN A 1 93 ? -2.086 -3.319 -0.694 1.00 90.75 93 GLN A O 1
ATOM 774 N N . LEU A 1 94 ? -1.085 -2.357 -2.473 1.00 92.56 94 LEU A N 1
ATOM 775 C CA . LEU A 1 94 ? -0.595 -1.174 -1.782 1.00 92.56 94 LEU A CA 1
ATOM 776 C C . LEU A 1 94 ? -1.657 -0.070 -1.707 1.00 92.56 94 LEU A C 1
ATOM 778 O O . LEU A 1 94 ? -2.564 0.020 -2.536 1.00 92.56 94 LEU A O 1
ATOM 782 N N . ASP A 1 95 ? -1.524 0.782 -0.694 1.00 91.38 95 ASP A N 1
ATOM 783 C CA . ASP A 1 95 ? -2.257 2.044 -0.593 1.00 91.38 95 ASP A CA 1
ATOM 784 C C . ASP A 1 95 ? -1.674 3.129 -1.516 1.00 91.38 95 ASP A C 1
ATOM 786 O O . ASP A 1 95 ? -0.622 2.971 -2.141 1.00 91.38 95 ASP A O 1
ATOM 790 N N . ALA A 1 96 ? -2.385 4.253 -1.592 1.00 89.38 96 ALA A N 1
ATOM 791 C CA . ALA A 1 96 ? -2.037 5.390 -2.430 1.00 89.38 96 ALA A CA 1
ATOM 792 C C . ALA A 1 96 ? -0.615 5.921 -2.201 1.00 89.38 96 ALA A C 1
ATOM 794 O O . ALA A 1 96 ? 0.109 6.142 -3.171 1.00 89.38 96 ALA A O 1
ATOM 795 N N . GLN A 1 97 ? -0.194 6.085 -0.943 1.00 91.06 97 GLN A N 1
ATOM 796 C CA . GLN A 1 97 ? 1.110 6.660 -0.612 1.00 91.06 97 GLN A CA 1
ATOM 797 C C . GLN A 1 97 ? 2.249 5.785 -1.142 1.00 91.06 97 GLN A C 1
ATOM 799 O O . GLN A 1 97 ? 3.219 6.283 -1.715 1.00 91.06 97 GLN A O 1
ATOM 804 N N . ARG A 1 98 ? 2.132 4.466 -0.987 1.00 93.75 98 ARG A N 1
ATOM 805 C CA . ARG A 1 98 ? 3.142 3.520 -1.480 1.00 93.75 98 ARG A CA 1
ATOM 806 C C . ARG A 1 98 ? 3.082 3.358 -3.004 1.00 93.75 98 ARG A C 1
ATOM 808 O O . ARG A 1 98 ? 4.121 3.228 -3.646 1.00 93.75 98 ARG A O 1
ATOM 815 N N . ASN A 1 99 ? 1.897 3.460 -3.607 1.00 92.50 99 ASN A N 1
ATOM 816 C CA . ASN A 1 99 ? 1.752 3.491 -5.065 1.00 92.50 99 ASN A CA 1
ATOM 817 C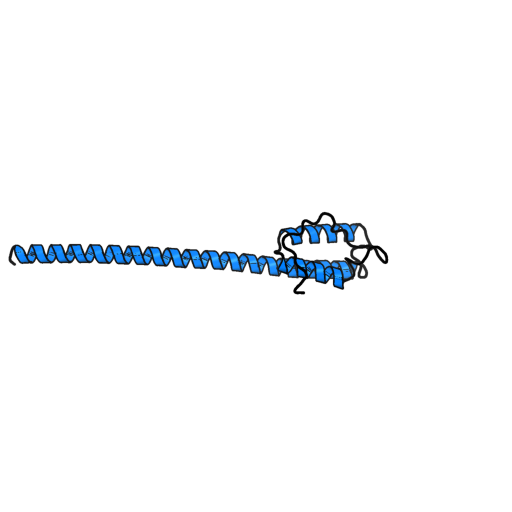 C . ASN A 1 99 ? 2.432 4.715 -5.698 1.00 92.50 99 ASN A C 1
ATOM 819 O O . ASN A 1 99 ? 3.087 4.570 -6.730 1.00 92.50 99 ASN A O 1
ATOM 823 N N . ILE A 1 100 ? 2.346 5.892 -5.066 1.00 91.94 100 ILE A N 1
ATOM 824 C CA . ILE A 1 100 ? 3.065 7.102 -5.505 1.00 91.94 100 ILE A CA 1
ATOM 825 C C . ILE A 1 100 ? 4.575 6.848 -5.554 1.00 91.94 100 ILE A C 1
ATOM 827 O O . ILE A 1 100 ? 5.222 7.220 -6.532 1.00 91.94 100 ILE A O 1
ATOM 831 N N . GLN A 1 101 ? 5.131 6.161 -4.551 1.00 93.88 101 GLN A N 1
ATOM 832 C CA . GLN A 1 101 ? 6.561 5.831 -4.524 1.00 93.88 101 GLN A CA 1
ATOM 833 C C . GLN A 1 101 ? 6.969 4.938 -5.698 1.00 93.88 101 GLN A C 1
ATOM 835 O O . GLN A 1 101 ? 8.020 5.163 -6.295 1.00 93.88 101 GLN A O 1
ATOM 840 N N . ILE A 1 102 ? 6.128 3.975 -6.091 1.00 94.38 102 ILE A N 1
ATOM 841 C CA . ILE A 1 102 ? 6.413 3.166 -7.280 1.00 94.38 102 ILE A CA 1
ATOM 842 C C . ILE A 1 102 ? 6.359 4.007 -8.556 1.00 94.38 102 ILE A C 1
ATOM 844 O O . ILE A 1 102 ? 7.236 3.865 -9.408 1.00 94.38 102 ILE A O 1
ATOM 848 N N . VAL A 1 103 ? 5.342 4.860 -8.713 1.00 91.81 103 VAL A N 1
ATOM 849 C CA . VAL A 1 103 ? 5.246 5.725 -9.900 1.00 91.81 103 VAL A CA 1
ATOM 850 C C . VAL A 1 103 ? 6.481 6.617 -10.000 1.00 91.81 103 VAL A C 1
ATOM 852 O O . VAL A 1 103 ? 7.079 6.690 -11.070 1.00 91.81 103 VAL A O 1
ATOM 855 N N . ARG A 1 104 ? 6.902 7.233 -8.888 1.00 90.69 104 ARG A N 1
ATOM 856 C CA . ARG A 1 104 ? 8.117 8.053 -8.839 1.00 90.69 104 ARG A CA 1
ATOM 857 C C . ARG A 1 104 ? 9.354 7.243 -9.218 1.00 90.69 104 ARG A C 1
ATOM 859 O O . ARG A 1 104 ? 10.073 7.666 -10.111 1.00 90.69 104 ARG A O 1
ATOM 866 N N . PHE A 1 105 ? 9.551 6.067 -8.625 1.00 94.06 105 PHE A N 1
ATOM 867 C CA . PHE A 1 105 ? 10.668 5.186 -8.972 1.00 94.06 105 PHE A CA 1
ATOM 868 C C . PHE A 1 105 ? 10.704 4.857 -10.473 1.00 94.06 105 PHE A C 1
ATOM 870 O O . PHE A 1 105 ? 11.740 4.998 -11.113 1.00 94.06 105 PHE A O 1
ATOM 877 N N . LEU A 1 106 ? 9.576 4.441 -11.057 1.00 93.25 106 LEU A N 1
ATOM 878 C CA . LEU A 1 106 ? 9.516 4.090 -12.478 1.00 93.25 106 LEU A CA 1
ATOM 879 C C . LEU A 1 106 ? 9.725 5.310 -13.388 1.00 93.25 106 LEU A C 1
ATOM 881 O O . LEU A 1 106 ? 10.274 5.170 -14.478 1.00 93.25 106 LEU A O 1
ATOM 885 N N . TYR A 1 107 ? 9.290 6.494 -12.957 1.00 89.62 107 TYR A N 1
ATOM 886 C CA . TYR A 1 107 ? 9.524 7.747 -13.666 1.00 89.62 107 TYR A CA 1
ATOM 887 C C . TYR A 1 107 ? 10.999 8.168 -13.617 1.00 89.62 107 TYR A C 1
ATOM 889 O O . TYR A 1 107 ? 11.579 8.456 -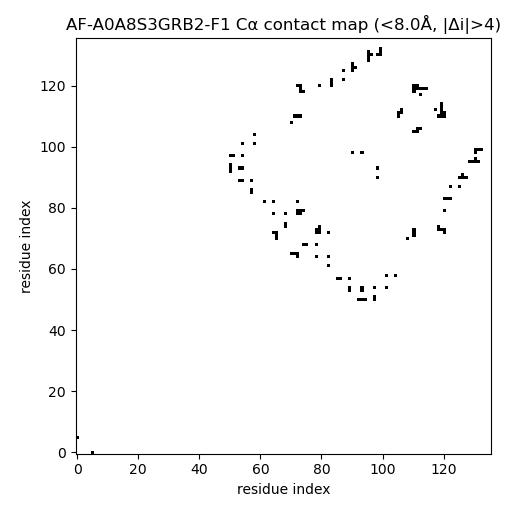14.659 1.00 89.62 107 TYR A O 1
ATOM 897 N N . GLU A 1 108 ? 11.618 8.148 -12.434 1.00 89.88 108 GLU A N 1
ATOM 898 C CA . GLU A 1 108 ? 13.039 8.466 -12.227 1.00 89.88 108 GLU A CA 1
ATOM 899 C C . GLU A 1 108 ? 13.962 7.467 -12.930 1.00 89.88 108 GLU A C 1
ATOM 901 O O . GLU A 1 108 ? 15.020 7.841 -13.424 1.00 89.88 108 GLU A O 1
ATOM 906 N N . ALA A 1 109 ? 13.534 6.209 -13.044 1.00 90.62 109 ALA A N 1
ATOM 907 C CA . ALA A 1 109 ? 14.205 5.199 -13.851 1.00 90.62 109 ALA A CA 1
ATOM 908 C C . ALA A 1 109 ? 13.951 5.359 -15.365 1.00 90.62 109 ALA A C 1
ATOM 910 O O . ALA A 1 109 ? 14.324 4.475 -16.126 1.00 90.62 109 ALA A O 1
ATOM 911 N N . GLU A 1 110 ? 13.284 6.428 -15.812 1.00 89.25 110 GLU A N 1
ATOM 912 C CA . GLU A 1 110 ? 12.917 6.721 -17.207 1.00 89.25 110 GLU A CA 1
ATOM 913 C C . GLU A 1 110 ? 11.969 5.705 -17.878 1.00 89.25 110 GLU A C 1
ATOM 915 O O . GLU A 1 110 ? 11.747 5.740 -19.091 1.00 89.25 110 GLU A O 1
ATOM 920 N N . GLN A 1 111 ? 11.329 4.834 -17.095 1.00 91.12 111 GLN A N 1
ATOM 921 C CA . GLN A 1 111 ? 10.447 3.773 -17.597 1.00 91.12 111 GLN A CA 1
ATOM 922 C C . GLN A 1 111 ? 9.019 4.255 -17.882 1.00 91.12 111 GLN A C 1
ATOM 924 O O . GLN A 1 111 ? 8.267 3.549 -18.547 1.00 91.12 111 GLN A O 1
ATOM 929 N N . LEU A 1 112 ? 8.633 5.441 -17.395 1.00 85.94 112 LEU A N 1
ATOM 930 C CA . LEU A 1 112 ? 7.321 6.068 -17.636 1.00 85.94 112 LEU A CA 1
ATOM 931 C C . LEU A 1 112 ? 7.411 7.351 -18.483 1.00 85.94 112 LEU A C 1
ATOM 933 O O . LEU A 1 112 ? 6.539 8.212 -18.396 1.00 85.94 112 LEU A O 1
ATOM 937 N N . THR A 1 113 ? 8.468 7.504 -19.284 1.00 68.62 113 THR A N 1
ATOM 938 C CA . THR A 1 113 ? 8.746 8.730 -20.054 1.00 68.62 113 THR A CA 1
ATOM 939 C C . THR A 1 113 ? 7.733 9.009 -21.170 1.00 68.62 113 THR A C 1
ATOM 941 O O . THR A 1 113 ? 6.996 8.124 -21.619 1.00 68.62 113 THR A O 1
ATOM 944 N N . GLU A 1 114 ? 7.688 10.277 -21.608 1.00 55.44 114 GLU A N 1
ATOM 945 C CA . GLU A 1 114 ? 6.829 10.728 -22.704 1.00 55.44 114 GLU A CA 1
ATOM 946 C C . GLU A 1 114 ? 7.137 9.974 -24.007 1.00 55.44 114 GLU A C 1
ATOM 948 O O . GLU A 1 114 ? 8.291 9.790 -24.401 1.00 55.44 114 GLU A O 1
ATOM 953 N N . ILE A 1 115 ? 6.054 9.598 -24.692 1.00 53.75 115 ILE A N 1
ATOM 954 C CA . ILE A 1 115 ? 5.919 8.685 -25.846 1.00 53.75 115 ILE A CA 1
ATOM 955 C C . ILE A 1 115 ? 6.871 8.985 -27.028 1.00 53.75 115 ILE A C 1
ATOM 957 O O . ILE A 1 115 ? 6.984 8.193 -27.961 1.00 53.75 115 ILE A O 1
ATOM 961 N N . HIS A 1 116 ? 7.581 10.113 -27.019 1.00 47.97 116 HIS A N 1
ATOM 962 C CA . HIS A 1 116 ? 8.320 10.626 -28.168 1.00 47.97 116 HIS A CA 1
ATOM 963 C C . HIS A 1 116 ? 9.826 10.346 -28.179 1.00 47.97 116 HIS A C 1
ATOM 965 O O . HIS A 1 116 ? 10.462 10.690 -29.176 1.00 47.97 116 HIS A O 1
ATOM 971 N N . LYS A 1 117 ? 10.416 9.717 -27.149 1.00 51.84 117 LYS A N 1
ATOM 972 C CA . LYS A 1 117 ? 11.857 9.388 -27.194 1.00 51.84 117 LYS A CA 1
ATOM 973 C C . LYS A 1 117 ? 12.270 7.955 -26.886 1.00 51.84 117 LYS A C 1
ATOM 975 O O . LYS A 1 117 ? 13.321 7.590 -27.389 1.00 51.84 117 LYS A O 1
ATOM 980 N N . ASN A 1 118 ? 11.488 7.140 -26.177 1.00 54.38 118 ASN A N 1
ATOM 981 C CA . ASN A 1 118 ? 11.784 5.717 -25.947 1.00 54.38 118 ASN A CA 1
ATOM 982 C C . ASN A 1 118 ? 10.509 4.941 -25.572 1.00 54.38 118 ASN A C 1
ATOM 984 O O . ASN A 1 118 ? 9.506 5.529 -25.171 1.00 54.38 118 ASN A O 1
ATOM 988 N N . SER A 1 119 ? 10.547 3.614 -25.717 1.00 63.28 119 SER A N 1
ATOM 989 C CA . SER A 1 119 ? 9.477 2.698 -25.308 1.00 63.28 119 SER A CA 1
ATOM 990 C C . SER A 1 119 ? 9.131 2.884 -23.822 1.00 63.28 119 SER A C 1
ATOM 992 O O . SER A 1 119 ? 9.971 2.639 -22.960 1.00 63.28 119 SER A O 1
ATOM 994 N N . SER A 1 120 ? 7.895 3.285 -23.521 1.00 77.31 120 SER A N 1
ATOM 995 C CA . SER A 1 120 ? 7.389 3.504 -22.156 1.00 77.31 120 SER A CA 1
ATOM 996 C C . SER A 1 120 ? 6.653 2.265 -21.631 1.00 77.31 120 SER A C 1
ATOM 998 O O . SER A 1 120 ? 6.035 1.527 -22.407 1.00 77.31 120 SER A O 1
ATOM 1000 N N . LEU A 1 121 ? 6.739 1.996 -20.325 1.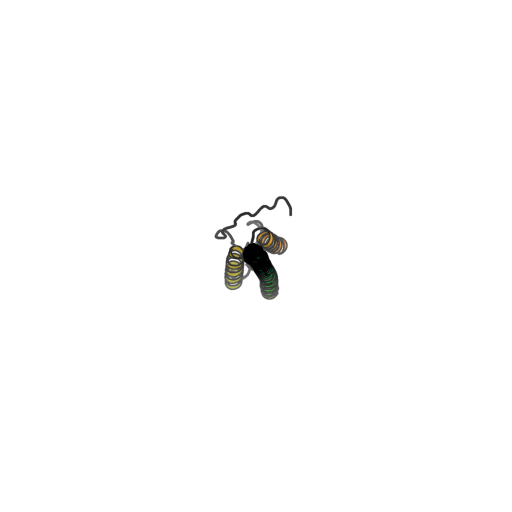00 79.94 121 LEU A N 1
ATOM 1001 C CA . LEU A 1 121 ? 6.058 0.871 -19.690 1.00 79.94 121 LEU A CA 1
ATOM 1002 C C . LEU A 1 121 ? 4.547 1.131 -19.690 1.00 79.94 121 LEU A C 1
ATOM 1004 O O . LEU A 1 121 ? 4.046 2.002 -18.981 1.00 79.94 121 LEU A O 1
ATOM 1008 N N . ASP A 1 122 ? 3.804 0.344 -20.468 1.00 80.81 122 ASP A N 1
ATOM 1009 C CA . ASP A 1 122 ? 2.355 0.502 -20.574 1.00 80.81 122 ASP A CA 1
ATOM 1010 C C . ASP A 1 122 ? 1.630 0.097 -19.279 1.00 80.81 122 ASP A C 1
ATOM 1012 O O . ASP A 1 122 ? 1.433 -1.088 -18.986 1.00 80.81 122 ASP A O 1
ATOM 1016 N N . LEU A 1 123 ? 1.160 1.106 -18.544 1.00 81.56 123 LEU A N 1
ATOM 1017 C CA . LEU A 1 123 ? 0.305 0.967 -17.366 1.00 81.56 123 LEU A CA 1
ATOM 1018 C C . LEU A 1 123 ? -1.151 1.392 -17.627 1.00 81.56 123 LEU A C 1
ATOM 1020 O O . LEU A 1 123 ? -1.906 1.577 -16.677 1.00 81.56 123 LEU A O 1
ATOM 1024 N N . SER A 1 124 ? -1.592 1.511 -18.884 1.00 74.94 124 SER A N 1
ATOM 1025 C CA . SER A 1 124 ? -2.938 2.008 -19.238 1.00 74.94 124 SER A CA 1
ATOM 1026 C C . SER A 1 124 ? -4.096 1.204 -18.630 1.00 74.94 124 SER A C 1
ATOM 1028 O O . SER A 1 124 ? -5.174 1.740 -18.383 1.00 74.94 124 SER A O 1
ATOM 1030 N N . THR A 1 125 ? -3.887 -0.084 -18.336 1.00 72.75 125 THR A N 1
ATOM 1031 C CA . THR A 1 125 ? -4.897 -0.931 -17.675 1.00 72.75 125 THR A CA 1
ATOM 1032 C C . THR A 1 125 ? -4.823 -0.899 -16.146 1.00 72.75 125 THR A C 1
ATOM 1034 O O . THR A 1 125 ? -5.559 -1.633 -15.477 1.00 72.75 125 THR A O 1
ATOM 1037 N N . ALA A 1 126 ? -3.892 -0.139 -15.570 1.00 69.06 126 ALA A N 1
ATOM 1038 C CA . ALA A 1 126 ? -3.790 0.018 -14.130 1.00 69.06 126 ALA A CA 1
ATOM 1039 C C . ALA A 1 126 ? -5.005 0.786 -13.608 1.00 69.06 126 ALA A C 1
ATOM 1041 O O . ALA A 1 126 ? -5.398 1.824 -14.135 1.00 69.06 126 ALA A O 1
ATOM 1042 N N . LYS A 1 127 ? -5.610 0.263 -12.541 1.00 65.69 127 LYS A N 1
ATOM 1043 C CA . LYS A 1 127 ? -6.635 0.989 -11.794 1.00 65.69 127 LYS A CA 1
ATOM 1044 C C . LYS A 1 127 ? -5.943 1.707 -10.649 1.00 65.69 127 LYS A C 1
ATOM 1046 O O . LYS A 1 127 ? -5.700 1.100 -9.611 1.00 65.69 127 LYS A O 1
ATOM 1051 N N . PHE A 1 128 ? -5.623 2.973 -10.865 1.00 66.19 128 PHE A N 1
ATOM 1052 C CA . PHE A 1 128 ? -5.123 3.855 -9.821 1.00 66.19 128 PHE A CA 1
ATOM 1053 C C . PHE A 1 128 ? -6.311 4.328 -8.969 1.0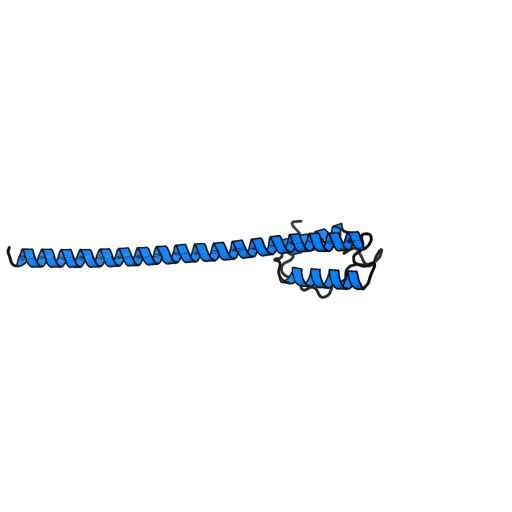0 66.19 128 PHE A C 1
ATOM 1055 O O . PHE A 1 128 ? -7.312 4.795 -9.512 1.00 66.19 128 PHE A O 1
ATOM 1062 N N . ARG A 1 129 ? -6.239 4.157 -7.647 1.00 63.59 129 ARG A N 1
ATOM 1063 C CA . ARG A 1 129 ? -7.218 4.704 -6.695 1.00 63.59 129 ARG A CA 1
ATOM 1064 C C . ARG A 1 129 ? -6.496 5.655 -5.753 1.00 63.59 129 ARG A C 1
ATOM 1066 O O . ARG A 1 129 ? -5.410 5.319 -5.292 1.00 63.59 129 ARG A O 1
ATOM 1073 N N . ASP A 1 130 ? -7.110 6.811 -5.513 1.00 60.94 130 ASP A N 1
ATOM 1074 C CA . ASP A 1 130 ? -6.704 7.776 -4.486 1.00 60.94 130 ASP A CA 1
ATOM 1075 C C . ASP A 1 130 ? -5.253 8.290 -4.607 1.00 60.94 130 ASP A C 1
ATOM 1077 O O . ASP A 1 130 ? -4.624 8.606 -3.606 1.00 60.94 130 ASP A O 1
ATOM 1081 N N . ILE A 1 131 ? -4.707 8.386 -5.828 1.00 61.16 131 ILE A N 1
ATOM 1082 C CA . ILE A 1 131 ? -3.354 8.914 -6.079 1.00 61.16 131 ILE A CA 1
ATOM 1083 C C . ILE A 1 131 ? -3.410 10.438 -6.248 1.00 61.16 131 ILE A C 1
ATOM 1085 O O . ILE A 1 131 ? -4.029 10.924 -7.195 1.00 61.16 131 ILE A O 1
ATOM 1089 N N . ASP A 1 132 ? -2.722 11.177 -5.373 1.00 55.94 132 ASP A N 1
ATOM 1090 C CA . ASP A 1 132 ? -2.495 12.622 -5.494 1.00 55.94 132 ASP A CA 1
ATOM 1091 C C . ASP A 1 132 ? -0.990 12.918 -5.561 1.00 55.94 132 ASP A C 1
ATOM 1093 O O . ASP A 1 132 ? -0.224 12.482 -4.706 1.00 55.94 132 ASP A O 1
ATOM 1097 N N . PHE A 1 133 ? -0.563 13.651 -6.589 1.00 56.06 133 PHE A N 1
ATOM 1098 C CA . PHE A 1 133 ? 0.841 14.008 -6.820 1.00 56.06 133 PHE A CA 1
ATOM 1099 C C . PHE A 1 133 ? 1.207 15.405 -6.293 1.00 56.06 133 PHE A C 1
ATOM 1101 O O . PHE A 1 133 ? 2.330 15.853 -6.505 1.00 56.06 133 PHE A O 1
ATOM 1108 N N . ARG A 1 134 ? 0.279 16.125 -5.647 1.00 57.56 134 ARG A N 1
ATOM 1109 C CA . ARG A 1 134 ? 0.466 17.538 -5.266 1.00 57.56 134 ARG A CA 1
ATOM 1110 C C . ARG A 1 134 ? 1.378 17.782 -4.055 1.00 57.56 134 ARG A C 1
ATOM 1112 O O . ARG A 1 134 ? 1.790 18.922 -3.873 1.00 57.56 134 ARG A O 1
ATOM 1119 N N . ASP A 1 135 ? 1.747 16.735 -3.315 1.00 43.69 135 ASP A N 1
ATOM 1120 C CA . ASP A 1 135 ? 2.617 16.807 -2.123 1.00 43.69 135 ASP A CA 1
ATOM 1121 C C . ASP A 1 135 ? 3.963 16.058 -2.280 1.00 43.69 135 ASP A C 1
ATOM 1123 O O . ASP A 1 135 ? 4.607 15.724 -1.284 1.00 43.69 135 ASP A O 1
ATOM 1127 N N . ALA A 1 136 ? 4.389 15.750 -3.511 1.00 43.56 136 ALA A N 1
ATOM 1128 C CA . ALA A 1 136 ? 5.602 14.968 -3.787 1.00 43.56 136 ALA A CA 1
ATOM 1129 C C . ALA A 1 136 ? 6.822 15.828 -4.151 1.00 43.56 136 ALA A C 1
ATOM 1131 O O . ALA A 1 136 ? 6.683 16.727 -5.005 1.00 43.56 136 ALA A O 1
#

pLDDT: mean 87.51, std 12.99, range [43.56, 98.06]

Sequence (136 aa):
MTREQRLEDLNESRHQRLEDFRESREQRQLEEKTANRSNEFQRQLATDRYRDELLVAYIKDMATLLENSNGSLTADKVTATVARAKTLTVFRQLDAQRNIQIVRFLYEAEQLTEIHKNSSLDLSTAKFRDIDFRDA

Radius of gyration: 30.52 Å; Cα contacts (8 Å, |Δi|>4): 76; chains: 1; bounding box: 54×30×96 Å

Organism: NCBI:txid392030

Nearest PDB structures (foldseek):
  7rro-assembly1_B0  TM=4.471E-01  e=8.801E+00  Bos taurus